Protein AF-A0A7W0L2Y2-F1 (afdb_monomer_lite)

pLDDT: mean 75.43, std 18.87, range [36.22, 97.56]

Sequence (107 aa):
AVEHLDAATVFLNEWRYLSDDLRSDIQAKRDAYEALVRTIVADGIASGEFRADADVAMTTRLVLSAGNWVYAWYQPGGSLTSTDIGHRYTELLVRGLQNTDHSEVGS

Secondary structure (DSSP, 8-state):
--TTHHHHHHHHHHGGG--HHHHHHHHHHHHHHHHHHHHHHHHHHHHTSB-TT--HHHHHHHHHHHHHHHHHH--TTSSS-HHHHHHHHHHHHHHHHB-GGGSSS--

Radius of gyration: 17.36 Å; chains: 1; bounding box: 34×21×61 Å

Structure (mmCIF, N/CA/C/O backbone):
data_AF-A0A7W0L2Y2-F1
#
_entry.id   AF-A0A7W0L2Y2-F1
#
loop_
_atom_site.group_PDB
_atom_site.id
_atom_site.type_symbol
_atom_site.label_atom_id
_atom_site.label_alt_id
_atom_site.label_comp_id
_atom_site.label_asym_id
_atom_site.label_entity_id
_atom_site.label_seq_id
_atom_site.pdbx_PDB_ins_code
_atom_site.Cartn_x
_atom_site.Cartn_y
_atom_site.Cartn_z
_atom_site.occupancy
_atom_site.B_iso_or_equiv
_atom_site.auth_seq_id
_atom_site.auth_comp_id
_atom_site.auth_asym_id
_atom_site.auth_atom_id
_atom_site.pdbx_PDB_model_num
ATOM 1 N N . ALA A 1 1 ? 21.272 -9.434 -6.319 1.00 37.69 1 ALA A N 1
ATOM 2 C CA . ALA A 1 1 ? 20.375 -8.276 -6.106 1.00 37.69 1 ALA A CA 1
ATOM 3 C C . ALA A 1 1 ? 20.529 -7.203 -7.202 1.00 37.69 1 ALA A C 1
ATOM 5 O O . ALA A 1 1 ? 20.455 -6.021 -6.902 1.00 37.69 1 ALA A O 1
ATOM 6 N N . VAL A 1 2 ? 20.725 -7.598 -8.472 1.00 36.53 2 VAL A N 1
ATOM 7 C CA . VAL A 1 2 ? 20.902 -6.669 -9.616 1.00 36.53 2 VAL A CA 1
ATOM 8 C C . VAL A 1 2 ? 19.812 -6.865 -10.694 1.00 36.53 2 VAL A C 1
ATOM 10 O O . VAL A 1 2 ? 19.718 -6.085 -11.626 1.00 36.53 2 VAL A O 1
ATOM 13 N N . GLU A 1 3 ? 18.892 -7.821 -10.532 1.00 39.75 3 GLU A N 1
ATOM 14 C CA . GLU A 1 3 ? 17.911 -8.191 -11.574 1.00 39.75 3 GLU A CA 1
ATOM 15 C C . GLU A 1 3 ? 16.643 -7.315 -11.654 1.00 39.75 3 GLU A C 1
ATOM 17 O O . GLU A 1 3 ? 15.777 -7.571 -12.483 1.00 39.75 3 GLU A O 1
ATOM 22 N N . HIS A 1 4 ? 16.506 -6.260 -10.843 1.00 43.38 4 HIS A N 1
ATOM 23 C CA . HIS A 1 4 ? 15.297 -5.413 -10.856 1.00 43.38 4 HIS A CA 1
ATOM 24 C C . HIS A 1 4 ? 15.477 -4.044 -11.527 1.00 43.38 4 HIS A C 1
ATOM 26 O O . HIS A 1 4 ? 14.491 -3.338 -11.728 1.00 43.38 4 HIS A O 1
ATOM 32 N N . LEU A 1 5 ? 16.705 -3.665 -11.900 1.00 43.34 5 LEU A N 1
ATOM 33 C CA . LEU A 1 5 ? 16.973 -2.373 -12.545 1.00 43.34 5 LEU A CA 1
ATOM 34 C C . LEU A 1 5 ? 16.748 -2.424 -14.065 1.00 43.34 5 LEU A C 1
ATOM 36 O O . LEU A 1 5 ? 16.155 -1.495 -14.611 1.00 43.34 5 LEU A O 1
ATOM 40 N N . ASP A 1 6 ? 17.089 -3.535 -14.723 1.00 36.22 6 ASP A N 1
ATOM 41 C CA . ASP A 1 6 ? 16.880 -3.697 -16.172 1.00 36.22 6 ASP A CA 1
ATOM 42 C C . ASP A 1 6 ? 15.389 -3.718 -16.549 1.00 36.22 6 ASP A C 1
ATOM 44 O O . ASP A 1 6 ? 14.984 -3.133 -17.555 1.00 36.22 6 ASP A O 1
ATOM 48 N N . ALA A 1 7 ? 14.540 -4.301 -15.695 1.00 47.28 7 ALA A N 1
ATOM 49 C CA . ALA A 1 7 ? 13.095 -4.338 -15.912 1.00 47.28 7 ALA A CA 1
ATOM 50 C C . ALA A 1 7 ? 12.464 -2.934 -15.917 1.00 47.28 7 ALA A C 1
ATOM 52 O O . ALA A 1 7 ? 11.562 -2.672 -16.708 1.00 47.28 7 ALA A O 1
ATOM 53 N N . ALA A 1 8 ? 12.952 -2.013 -15.079 1.00 47.06 8 ALA A N 1
ATOM 54 C CA . ALA A 1 8 ? 12.427 -0.649 -15.005 1.00 47.06 8 ALA A CA 1
ATOM 55 C C . ALA A 1 8 ? 12.806 0.192 -16.239 1.00 47.06 8 ALA A C 1
ATOM 57 O O . ALA A 1 8 ? 12.007 1.008 -16.700 1.00 47.06 8 ALA A O 1
ATOM 58 N N . THR A 1 9 ? 13.997 -0.022 -16.808 1.00 41.59 9 THR A N 1
ATOM 59 C CA . THR A 1 9 ? 14.459 0.691 -18.010 1.00 41.59 9 THR A CA 1
ATOM 60 C C . THR A 1 9 ? 13.790 0.172 -19.287 1.00 41.59 9 THR A C 1
ATOM 62 O O . THR A 1 9 ? 13.411 0.975 -20.140 1.00 41.59 9 THR A O 1
ATOM 65 N N . VAL A 1 10 ? 13.564 -1.143 -19.400 1.00 45.78 10 VAL A N 1
ATOM 66 C CA . VAL A 1 10 ? 12.797 -1.742 -20.512 1.00 45.78 10 VAL A CA 1
ATOM 67 C C . VAL A 1 10 ? 11.333 -1.280 -20.481 1.00 45.78 10 VAL A C 1
ATOM 69 O O . VAL A 1 10 ? 10.790 -0.871 -21.509 1.00 45.78 10 VAL A O 1
ATOM 72 N N . PHE A 1 11 ? 10.727 -1.206 -19.290 1.00 50.81 11 PHE A N 1
ATOM 73 C CA . PHE A 1 11 ? 9.340 -0.757 -19.112 1.00 50.81 11 PHE A CA 1
ATOM 74 C C . PHE A 1 11 ? 9.088 0.676 -19.619 1.00 50.81 11 PHE A C 1
ATOM 76 O O . PHE A 1 11 ? 8.014 0.976 -20.140 1.00 50.81 11 PHE A O 1
ATOM 83 N N . LEU A 1 12 ? 10.082 1.565 -19.509 1.00 49.97 12 LEU A N 1
ATOM 84 C CA . LEU A 1 12 ? 9.968 2.961 -19.947 1.00 49.97 12 LEU A CA 1
ATOM 85 C C . LEU A 1 12 ? 10.050 3.134 -21.476 1.00 49.97 12 LEU A C 1
ATOM 87 O O . LEU A 1 12 ? 9.484 4.096 -22.003 1.00 49.97 12 LEU A O 1
ATOM 91 N N . ASN A 1 13 ? 10.701 2.215 -22.199 1.00 43.84 13 ASN A N 1
ATOM 92 C CA . ASN A 1 13 ? 10.844 2.289 -23.660 1.00 43.84 13 ASN A CA 1
ATOM 93 C C . ASN A 1 13 ? 9.744 1.532 -24.428 1.00 43.84 13 ASN A C 1
ATOM 95 O O . ASN A 1 13 ? 9.361 1.962 -25.518 1.00 43.84 13 ASN A O 1
ATOM 99 N N . GLU A 1 14 ? 9.189 0.454 -23.869 1.00 43.88 14 GLU A N 1
ATOM 100 C CA . GLU A 1 14 ? 8.222 -0.412 -24.567 1.00 43.88 14 GLU A CA 1
ATOM 101 C C . GLU A 1 14 ? 6.756 0.038 -24.451 1.00 43.88 14 GLU A C 1
ATOM 103 O O . GLU A 1 14 ? 5.920 -0.383 -25.250 1.00 43.88 14 GLU A O 1
ATOM 108 N N . TRP A 1 15 ? 6.426 0.965 -23.540 1.00 48.53 15 TRP A N 1
ATOM 109 C CA . TRP A 1 15 ? 5.045 1.439 -23.333 1.00 48.53 15 TRP A CA 1
ATOM 110 C C . TRP A 1 15 ? 4.394 2.042 -24.595 1.00 48.53 15 TRP A C 1
ATOM 112 O O . TRP A 1 15 ? 3.175 2.013 -24.757 1.00 48.53 15 TRP A O 1
ATOM 122 N N . ARG A 1 16 ? 5.200 2.575 -25.523 1.00 46.00 16 ARG A N 1
ATOM 123 C CA . ARG A 1 16 ? 4.723 3.135 -26.803 1.00 46.00 16 ARG A CA 1
ATOM 124 C C . ARG A 1 16 ? 4.432 2.074 -27.877 1.00 46.00 16 ARG A C 1
ATOM 126 O O . ARG A 1 16 ? 3.865 2.430 -28.905 1.00 46.00 16 ARG A O 1
ATOM 133 N N . TYR A 1 17 ? 4.783 0.808 -27.639 1.00 48.59 17 TYR A N 1
ATOM 134 C CA . TYR A 1 17 ? 4.683 -0.299 -28.602 1.00 48.59 17 TYR A CA 1
ATOM 135 C C . TYR A 1 17 ? 3.800 -1.466 -28.124 1.00 48.59 17 TYR A C 1
ATOM 137 O O . TYR A 1 17 ? 3.795 -2.522 -28.751 1.00 48.59 17 TYR A O 1
ATOM 145 N N . LEU A 1 18 ? 3.044 -1.295 -27.032 1.00 52.59 18 LEU A N 1
ATOM 146 C CA . LEU A 1 18 ? 2.223 -2.358 -26.446 1.00 52.59 18 LEU A CA 1
ATOM 147 C C . LEU A 1 18 ? 1.112 -2.799 -27.420 1.00 52.59 18 LEU A C 1
ATOM 149 O O . LEU A 1 18 ? 0.125 -2.082 -27.610 1.00 52.59 18 LEU A O 1
ATOM 153 N N . SER A 1 19 ? 1.272 -3.986 -28.010 1.00 60.53 19 SER A N 1
ATOM 154 C CA . SER A 1 19 ? 0.197 -4.727 -28.678 1.00 60.53 19 SER A CA 1
ATOM 155 C C . SER A 1 19 ? -0.965 -4.978 -27.705 1.00 60.53 19 SER A C 1
ATOM 157 O O . SER A 1 19 ? -0.782 -4.962 -26.485 1.00 60.53 19 SER A O 1
ATOM 159 N N . ASP A 1 20 ? -2.178 -5.194 -28.223 1.00 60.38 20 ASP A N 1
ATOM 160 C CA . ASP A 1 20 ? -3.381 -5.340 -27.386 1.00 60.38 20 ASP A CA 1
ATOM 161 C C . ASP A 1 20 ? -3.279 -6.496 -26.365 1.00 60.38 20 ASP A C 1
ATOM 163 O O . ASP A 1 20 ? -3.777 -6.362 -25.245 1.00 60.38 20 ASP A O 1
ATOM 167 N N . ASP A 1 21 ? -2.539 -7.564 -26.682 1.00 61.78 21 ASP A N 1
ATOM 168 C CA . ASP A 1 21 ? -2.272 -8.684 -25.764 1.00 61.78 21 ASP A CA 1
ATOM 169 C C . ASP A 1 21 ? -1.443 -8.251 -24.543 1.00 61.78 21 ASP A C 1
ATOM 171 O O . ASP A 1 21 ? -1.770 -8.568 -23.398 1.00 61.78 21 ASP A O 1
ATOM 175 N N . LEU A 1 22 ? -0.416 -7.425 -24.760 1.00 63.56 22 LEU A N 1
ATOM 176 C CA . LEU A 1 22 ? 0.446 -6.934 -23.686 1.00 63.56 22 LEU A CA 1
ATOM 177 C C . LEU A 1 22 ? -0.298 -5.938 -22.779 1.00 63.56 22 LEU A C 1
ATOM 179 O O . LEU A 1 22 ? -0.010 -5.838 -21.585 1.00 63.56 22 LEU A O 1
ATOM 183 N N . ARG A 1 23 ? -1.310 -5.239 -23.315 1.00 64.69 23 ARG A N 1
ATOM 184 C CA . ARG A 1 23 ? -2.211 -4.383 -22.529 1.00 64.69 23 ARG A CA 1
ATOM 185 C C . ARG A 1 23 ? -3.073 -5.204 -21.567 1.00 64.69 23 ARG A C 1
ATOM 187 O O . ARG A 1 23 ? -3.219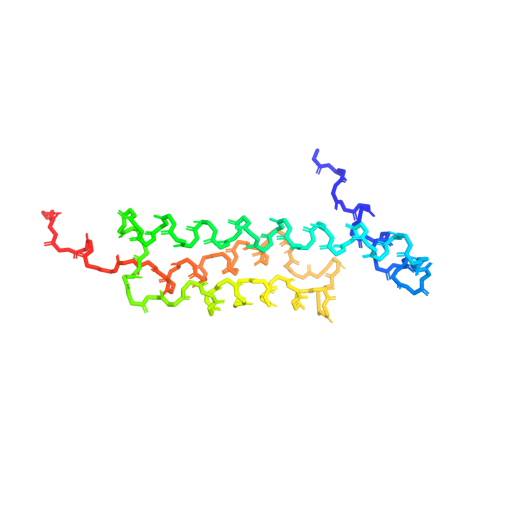 -4.795 -20.416 1.00 64.69 23 ARG A O 1
ATOM 194 N N . SER A 1 24 ? -3.611 -6.340 -22.016 1.00 71.69 24 SER A N 1
ATOM 195 C CA . SER A 1 24 ? -4.405 -7.244 -21.172 1.00 71.69 24 SER A CA 1
ATOM 196 C C . SER A 1 24 ? -3.571 -7.811 -20.019 1.00 71.69 24 SER A C 1
ATOM 198 O O . SER A 1 24 ? -3.990 -7.753 -18.863 1.00 71.69 24 SER A O 1
ATOM 200 N N . ASP A 1 25 ? -2.348 -8.261 -20.304 1.00 70.00 25 ASP A N 1
ATOM 201 C CA . ASP A 1 25 ? -1.441 -8.799 -19.282 1.00 70.00 25 ASP A CA 1
ATOM 202 C C . ASP A 1 25 ? -1.023 -7.745 -18.248 1.00 70.00 25 ASP A C 1
ATOM 204 O O . ASP A 1 25 ? -0.957 -8.019 -17.045 1.00 70.00 25 ASP A O 1
ATOM 208 N N . ILE A 1 26 ? -0.753 -6.514 -18.692 1.00 71.06 26 ILE A N 1
ATOM 209 C CA . ILE A 1 26 ? -0.442 -5.395 -17.794 1.00 71.06 26 ILE A CA 1
ATOM 210 C C . ILE A 1 26 ? -1.659 -5.034 -16.937 1.00 71.06 26 ILE A C 1
ATOM 212 O O . ILE A 1 26 ? -1.496 -4.761 -15.746 1.00 71.06 26 ILE A O 1
ATOM 216 N N . GLN A 1 27 ? -2.867 -5.045 -17.507 1.00 74.19 27 GLN A N 1
ATOM 217 C CA . GLN A 1 27 ? -4.093 -4.782 -16.756 1.00 74.19 27 GLN A CA 1
ATOM 218 C C . GLN A 1 27 ? -4.318 -5.847 -15.678 1.00 74.19 27 GLN A C 1
ATOM 220 O O . GLN A 1 27 ? -4.501 -5.494 -14.518 1.00 74.19 27 GLN A O 1
ATOM 225 N N . ALA A 1 28 ? -4.183 -7.132 -16.013 1.00 75.62 28 ALA A N 1
ATOM 226 C CA . ALA A 1 28 ? -4.329 -8.221 -15.048 1.00 75.62 28 ALA A CA 1
ATOM 227 C C . ALA A 1 28 ? -3.328 -8.111 -13.882 1.00 75.62 28 ALA A C 1
ATOM 229 O O . ALA A 1 28 ? -3.688 -8.305 -12.720 1.00 75.62 28 ALA A O 1
ATOM 230 N N . LYS A 1 29 ? -2.071 -7.740 -14.167 1.00 76.31 29 LYS A N 1
ATOM 231 C CA . LYS A 1 29 ? -1.057 -7.491 -13.127 1.00 76.31 29 LYS A CA 1
ATOM 232 C C . LYS A 1 29 ? -1.413 -6.296 -12.241 1.00 76.31 29 LYS A C 1
ATOM 234 O O . LYS A 1 29 ? -1.189 -6.355 -11.033 1.00 76.31 29 LYS A O 1
ATOM 239 N N . ARG A 1 30 ? -1.965 -5.226 -12.821 1.00 79.25 30 ARG A N 1
ATOM 240 C CA . ARG A 1 30 ? -2.439 -4.053 -12.069 1.00 79.25 30 ARG A CA 1
ATOM 241 C C . ARG A 1 30 ? -3.605 -4.407 -11.155 1.00 79.25 30 ARG A C 1
ATOM 243 O O . ARG A 1 30 ? -3.561 -4.042 -9.986 1.00 79.25 30 ARG A O 1
ATOM 250 N N . ASP A 1 31 ? -4.577 -5.161 -11.657 1.00 83.31 31 ASP A N 1
ATOM 251 C CA . ASP A 1 31 ? -5.749 -5.582 -10.886 1.00 83.31 31 ASP A CA 1
ATOM 252 C C . ASP A 1 31 ? -5.343 -6.487 -9.714 1.00 83.31 31 ASP A C 1
ATOM 254 O O . ASP A 1 31 ? -5.799 -6.295 -8.587 1.00 83.31 31 ASP A O 1
ATOM 258 N N . ALA A 1 32 ? -4.420 -7.428 -9.950 1.00 84.56 32 ALA A N 1
ATOM 259 C CA . ALA A 1 32 ? -3.870 -8.280 -8.898 1.00 84.56 32 ALA A CA 1
ATOM 260 C C . ALA A 1 32 ? -3.116 -7.469 -7.828 1.00 84.56 32 ALA A C 1
ATOM 262 O O . ALA A 1 32 ? -3.257 -7.735 -6.633 1.00 84.56 32 ALA A O 1
ATOM 263 N N . TYR A 1 33 ? -2.338 -6.464 -8.242 1.00 83.38 33 TYR A N 1
ATOM 264 C CA . TYR A 1 33 ? -1.614 -5.598 -7.314 1.00 83.38 33 TYR A CA 1
ATOM 265 C C . TYR A 1 33 ? -2.561 -4.704 -6.500 1.00 83.38 33 TYR A C 1
ATOM 267 O O . TYR A 1 33 ? -2.396 -4.590 -5.287 1.00 83.38 33 TYR A O 1
ATOM 275 N N . GLU A 1 34 ? -3.593 -4.128 -7.127 1.00 89.19 34 GLU A N 1
ATOM 276 C CA . GLU A 1 34 ? -4.638 -3.384 -6.415 1.00 89.19 34 GLU A CA 1
ATOM 277 C C . GLU A 1 34 ? -5.349 -4.268 -5.386 1.00 89.19 34 GLU A C 1
ATOM 279 O O . GLU A 1 34 ? -5.535 -3.845 -4.243 1.00 89.19 34 GLU A O 1
ATOM 284 N N . ALA A 1 35 ? -5.727 -5.490 -5.770 1.00 91.88 35 ALA A N 1
ATOM 285 C CA . ALA A 1 35 ? -6.388 -6.428 -4.871 1.00 91.88 35 ALA A CA 1
ATOM 286 C C . ALA A 1 35 ? -5.522 -6.738 -3.642 1.00 91.88 35 ALA A C 1
ATOM 288 O O . ALA A 1 35 ? -6.022 -6.703 -2.520 1.00 91.88 35 ALA A O 1
ATOM 289 N N . LEU A 1 36 ? -4.218 -6.955 -3.838 1.00 93.88 36 LEU A N 1
ATOM 290 C CA . LEU A 1 36 ? -3.277 -7.199 -2.747 1.00 93.88 36 LEU A CA 1
ATOM 291 C C . LEU A 1 36 ? -3.180 -6.006 -1.786 1.00 93.88 36 LEU A C 1
ATOM 293 O O . LEU A 1 36 ? -3.276 -6.188 -0.573 1.00 93.88 36 LEU A O 1
ATOM 297 N N . VAL A 1 37 ? -3.042 -4.781 -2.304 1.00 92.69 37 VAL A N 1
ATOM 298 C CA . VAL A 1 37 ? -2.999 -3.572 -1.462 1.00 92.69 37 VAL A CA 1
ATOM 299 C C . VAL A 1 37 ? -4.310 -3.400 -0.695 1.00 92.69 37 VAL A C 1
ATOM 301 O O . VAL A 1 37 ? -4.293 -3.095 0.496 1.00 92.69 37 VAL A O 1
ATOM 304 N N . ARG A 1 38 ? -5.448 -3.647 -1.350 1.00 96.25 38 ARG A N 1
ATOM 305 C CA . ARG A 1 38 ? -6.766 -3.579 -0.715 1.00 96.25 38 ARG A CA 1
ATOM 306 C C . ARG A 1 38 ? -6.884 -4.550 0.457 1.00 96.25 38 ARG A C 1
ATOM 308 O O . ARG A 1 38 ? -7.381 -4.153 1.509 1.00 96.25 38 ARG A O 1
ATOM 315 N N . THR A 1 39 ? -6.423 -5.788 0.282 1.00 97.56 39 THR A N 1
ATOM 316 C CA . THR A 1 39 ? -6.399 -6.796 1.349 1.00 97.56 39 THR A CA 1
ATOM 317 C C . THR A 1 39 ? -5.535 -6.339 2.518 1.00 97.56 39 THR A C 1
ATOM 319 O O . THR A 1 39 ? -6.020 -6.340 3.639 1.00 97.56 39 THR A O 1
ATOM 322 N N . ILE A 1 40 ? -4.319 -5.840 2.270 1.00 95.62 40 ILE A N 1
ATOM 323 C CA . ILE A 1 40 ? -3.427 -5.344 3.335 1.00 95.62 40 ILE A CA 1
ATOM 324 C C . ILE A 1 40 ? -4.093 -4.236 4.161 1.00 95.62 40 ILE A C 1
ATOM 326 O O . ILE A 1 40 ? -4.008 -4.236 5.387 1.00 95.62 40 ILE A O 1
ATOM 330 N N . VAL A 1 41 ? -4.767 -3.289 3.503 1.00 95.75 41 VAL A N 1
ATOM 331 C CA . VAL A 1 41 ? -5.462 -2.198 4.202 1.00 95.75 41 VAL A CA 1
ATOM 332 C C . VAL A 1 41 ? -6.631 -2.732 5.031 1.00 95.75 41 VAL A C 1
ATOM 334 O O . VAL A 1 41 ? -6.792 -2.328 6.179 1.00 95.75 41 VAL A O 1
ATOM 337 N N . ALA A 1 42 ? -7.437 -3.638 4.472 1.00 97.06 42 ALA A N 1
ATOM 338 C CA . ALA A 1 42 ? -8.565 -4.234 5.183 1.00 97.06 42 ALA A CA 1
ATOM 339 C C . ALA A 1 42 ? -8.111 -5.066 6.394 1.00 97.06 42 ALA A C 1
ATOM 341 O O . ALA A 1 42 ? -8.683 -4.930 7.474 1.00 97.06 42 ALA A O 1
ATOM 342 N N . ASP A 1 43 ? -7.062 -5.870 6.226 1.00 97.31 43 ASP A N 1
ATOM 343 C CA . ASP A 1 43 ? -6.502 -6.712 7.281 1.00 97.31 43 ASP A CA 1
ATOM 344 C C . ASP A 1 43 ? -5.911 -5.861 8.408 1.00 97.31 43 ASP A C 1
ATOM 346 O O . ASP A 1 43 ? -6.196 -6.128 9.572 1.00 97.31 43 ASP A O 1
ATOM 350 N N . GLY A 1 44 ? -5.176 -4.791 8.081 1.00 95.44 44 GLY A N 1
ATOM 351 C CA . GLY A 1 44 ? -4.630 -3.873 9.084 1.00 95.44 44 GLY A CA 1
ATOM 352 C C . GLY A 1 44 ? -5.711 -3.133 9.880 1.00 95.44 44 GLY A C 1
ATOM 353 O O . GLY A 1 44 ? -5.544 -2.884 11.071 1.00 95.44 44 GLY A O 1
ATOM 354 N N . ILE A 1 45 ? -6.853 -2.815 9.260 1.00 96.25 45 ILE A N 1
ATOM 355 C CA . ILE A 1 45 ? -8.014 -2.264 9.979 1.00 96.25 45 ILE A CA 1
ATOM 356 C C . ILE A 1 45 ? -8.632 -3.332 10.890 1.00 96.25 45 ILE A C 1
ATOM 358 O O . ILE A 1 45 ? -8.937 -3.057 12.048 1.00 96.25 45 ILE A O 1
ATOM 362 N N . ALA A 1 46 ? -8.805 -4.557 10.386 1.00 96.38 46 ALA A N 1
ATOM 363 C CA . ALA A 1 46 ? -9.390 -5.660 11.145 1.00 96.38 46 ALA A CA 1
ATOM 364 C C . ALA A 1 46 ? -8.516 -6.099 12.335 1.00 96.38 46 ALA A C 1
ATOM 366 O O . ALA A 1 46 ? -9.057 -6.503 13.365 1.00 96.38 46 ALA A O 1
ATOM 367 N N . SER A 1 47 ? -7.188 -6.004 12.215 1.00 96.19 47 SER A N 1
ATOM 368 C CA . SER A 1 47 ? -6.234 -6.292 13.293 1.00 96.19 47 SER A CA 1
ATOM 369 C C . SER A 1 47 ? -6.065 -5.137 14.286 1.00 96.19 47 SER A C 1
ATOM 371 O O . SER A 1 47 ? -5.483 -5.336 15.352 1.00 96.19 47 SER A O 1
ATOM 373 N N . GLY A 1 48 ? -6.581 -3.945 13.967 1.00 94.56 48 GLY A N 1
ATOM 374 C CA . GLY A 1 48 ? -6.427 -2.733 14.775 1.00 94.56 48 GLY A CA 1
ATOM 375 C C . GLY A 1 48 ? -5.076 -2.027 14.611 1.00 94.56 48 GLY A C 1
ATOM 376 O O . GLY A 1 48 ? -4.835 -1.025 15.286 1.00 94.56 48 GLY A O 1
ATOM 377 N N . GLU A 1 49 ? -4.209 -2.507 13.714 1.00 94.50 49 GLU A N 1
ATOM 378 C CA . GLU A 1 49 ? -2.934 -1.864 13.366 1.00 94.50 49 GLU A CA 1
ATOM 379 C C . GLU A 1 49 ? -3.146 -0.539 12.616 1.00 94.50 49 GLU A C 1
ATOM 381 O O . GLU A 1 49 ? -2.387 0.420 12.797 1.00 94.50 49 GLU A O 1
ATOM 386 N N . PHE A 1 50 ? -4.200 -0.469 11.798 1.00 95.62 50 PHE A N 1
ATOM 387 C CA . PHE A 1 50 ? -4.642 0.739 11.110 1.00 95.62 50 PHE A CA 1
ATOM 388 C C . PHE A 1 50 ? -5.924 1.304 11.721 1.00 95.62 50 PHE A C 1
ATOM 390 O O . PHE A 1 50 ? -6.761 0.590 12.269 1.00 95.62 50 PHE A O 1
ATOM 397 N N . ARG A 1 51 ? -6.076 2.624 11.60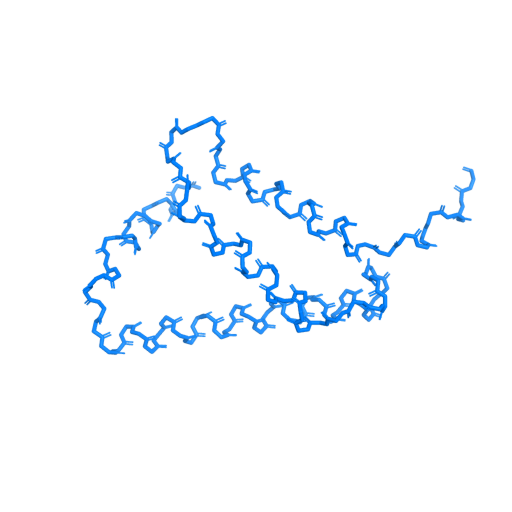4 1.00 94.69 51 ARG A N 1
ATOM 398 C CA . ARG A 1 51 ? -7.229 3.385 12.093 1.00 94.69 51 ARG A CA 1
ATOM 399 C C . ARG A 1 51 ? -8.553 2.856 11.521 1.00 94.69 51 ARG A C 1
ATOM 401 O O . ARG A 1 51 ? -8.695 2.676 10.311 1.00 94.69 51 ARG A O 1
ATOM 408 N N . ALA A 1 52 ? -9.541 2.654 12.392 1.00 94.50 52 ALA A N 1
ATOM 409 C CA . ALA A 1 52 ? -10.827 2.048 12.032 1.00 94.50 52 ALA A CA 1
ATOM 410 C C . ALA A 1 52 ? -11.705 2.917 11.109 1.00 94.50 52 ALA A C 1
ATOM 412 O O . ALA A 1 52 ? -12.623 2.411 10.470 1.00 94.50 52 ALA A O 1
ATOM 413 N N . ASP A 1 53 ? -11.435 4.220 11.038 1.00 94.25 53 ASP A N 1
ATOM 414 C CA . ASP A 1 53 ? -12.138 5.181 10.185 1.00 94.25 53 ASP A CA 1
ATOM 415 C C . ASP A 1 53 ? -11.477 5.376 8.806 1.00 94.25 53 ASP A C 1
ATOM 417 O O . ASP A 1 53 ? -11.950 6.188 8.008 1.00 94.25 53 ASP A O 1
ATOM 421 N N . ALA A 1 54 ? -10.399 4.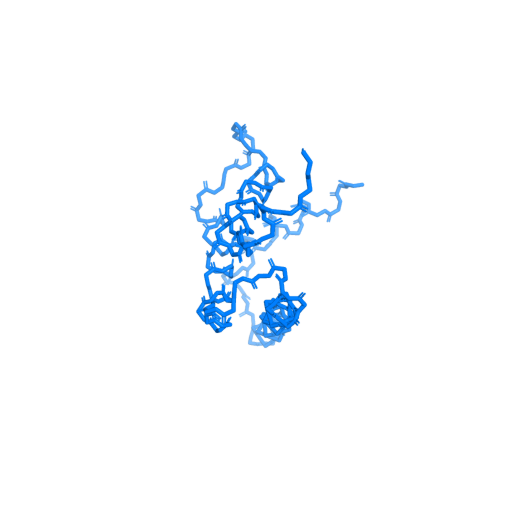647 8.493 1.00 94.44 54 ALA A N 1
ATOM 422 C CA . ALA A 1 54 ? -9.808 4.676 7.159 1.00 94.44 54 ALA A CA 1
ATOM 423 C C . ALA A 1 54 ? -10.739 4.025 6.122 1.00 94.44 54 ALA A C 1
ATOM 425 O O . ALA A 1 54 ? -11.129 2.865 6.241 1.00 94.44 54 ALA A O 1
ATOM 426 N N . ASP A 1 55 ? -11.021 4.743 5.033 1.00 95.81 55 ASP A N 1
ATOM 427 C CA . ASP A 1 55 ? -11.702 4.162 3.877 1.00 95.81 55 ASP A CA 1
ATOM 428 C C . ASP A 1 55 ? -10.725 3.288 3.075 1.00 95.81 55 ASP A C 1
ATOM 430 O O . ASP A 1 55 ? -9.742 3.773 2.504 1.00 95.81 55 ASP A O 1
ATOM 434 N N . VAL A 1 56 ? -11.000 1.983 3.018 1.00 95.75 56 VAL A N 1
ATOM 435 C CA . VAL A 1 56 ? -10.147 0.988 2.349 1.00 95.75 56 VAL A CA 1
ATOM 436 C C . VAL A 1 56 ? -9.886 1.352 0.885 1.00 95.75 56 VAL A C 1
ATOM 438 O O . VAL A 1 56 ? -8.755 1.252 0.401 1.00 95.75 56 VAL A O 1
ATOM 441 N N . ALA A 1 57 ? -10.915 1.786 0.156 1.00 93.62 57 ALA A N 1
ATOM 442 C CA . ALA A 1 57 ? -10.811 2.042 -1.274 1.00 93.62 57 ALA A CA 1
ATOM 443 C C . ALA A 1 57 ? -10.038 3.338 -1.561 1.00 93.62 57 ALA A C 1
ATOM 445 O O . ALA A 1 57 ? -9.234 3.390 -2.493 1.00 93.62 57 ALA A O 1
ATOM 446 N N . MET A 1 58 ? -10.258 4.389 -0.773 1.00 94.81 58 MET A N 1
ATOM 447 C CA . MET A 1 58 ? -9.522 5.648 -0.858 1.00 94.81 58 MET A CA 1
ATOM 448 C C . MET A 1 58 ? -8.046 5.439 -0.516 1.00 94.81 58 MET A C 1
ATOM 450 O O . MET A 1 58 ? -7.180 5.862 -1.281 1.00 94.81 58 MET A O 1
ATOM 454 N N . THR A 1 59 ? -7.758 4.724 0.573 1.00 94.62 59 THR A N 1
ATOM 455 C CA . THR A 1 59 ? -6.390 4.406 1.000 1.00 94.62 59 THR A CA 1
ATOM 456 C C . THR A 1 59 ? -5.652 3.583 -0.053 1.00 94.62 59 THR A C 1
ATOM 458 O O . THR A 1 59 ? -4.532 3.925 -0.425 1.00 94.62 59 THR A O 1
ATOM 461 N N . THR A 1 60 ? -6.298 2.558 -0.616 1.00 93.06 60 THR A N 1
ATOM 462 C CA . THR A 1 60 ? -5.716 1.749 -1.701 1.00 93.06 60 THR A CA 1
ATOM 463 C C . THR A 1 60 ? -5.326 2.624 -2.895 1.00 93.06 60 THR A C 1
ATOM 465 O O . THR A 1 60 ? -4.198 2.554 -3.383 1.00 93.06 60 THR A O 1
ATOM 468 N N . ARG A 1 61 ? -6.223 3.517 -3.340 1.00 91.06 61 ARG A N 1
ATOM 469 C CA . ARG A 1 61 ? -5.945 4.439 -4.456 1.00 91.06 61 ARG A CA 1
ATOM 470 C C . ARG A 1 61 ? -4.804 5.402 -4.145 1.00 91.06 61 ARG A C 1
ATOM 472 O O . ARG A 1 61 ? -4.011 5.689 -5.040 1.00 91.06 61 ARG A O 1
ATOM 479 N N . LEU A 1 62 ? -4.705 5.890 -2.909 1.00 90.62 62 LEU A N 1
ATOM 480 C CA . LEU A 1 62 ? -3.617 6.767 -2.477 1.00 90.62 62 LEU A CA 1
ATOM 481 C C . LEU A 1 62 ? -2.261 6.055 -2.566 1.00 90.62 62 LEU A C 1
ATOM 483 O O . LEU A 1 62 ? -1.334 6.598 -3.166 1.00 90.62 62 LEU A O 1
ATOM 487 N N . VAL A 1 63 ? -2.166 4.832 -2.034 1.00 89.31 63 VAL A N 1
ATOM 488 C CA . VAL A 1 63 ? -0.945 4.010 -2.086 1.00 89.31 63 VAL A CA 1
ATOM 489 C C . VAL A 1 63 ? -0.516 3.765 -3.536 1.00 89.31 63 VAL A C 1
ATOM 491 O O . VAL A 1 63 ? 0.637 4.010 -3.895 1.00 89.31 63 VAL A O 1
ATOM 494 N N . LEU A 1 64 ? -1.452 3.362 -4.402 1.00 86.19 64 LEU A N 1
ATOM 495 C CA . LEU A 1 64 ? -1.169 3.134 -5.822 1.00 86.19 64 LEU A CA 1
ATOM 496 C C . LEU A 1 64 ? -0.763 4.420 -6.554 1.00 86.19 64 LEU A C 1
ATOM 498 O O . LEU A 1 64 ? 0.141 4.398 -7.387 1.00 86.19 64 LEU A O 1
ATOM 502 N N . SER A 1 65 ? -1.395 5.551 -6.235 1.00 84.81 65 SER A N 1
ATOM 503 C CA . SER A 1 65 ? -1.068 6.851 -6.835 1.00 84.81 65 SER A CA 1
ATOM 504 C C . SER A 1 65 ? 0.332 7.321 -6.446 1.00 84.81 65 SER A C 1
ATOM 506 O O . SER A 1 65 ? 1.057 7.835 -7.297 1.00 84.81 65 SER A O 1
ATOM 508 N N . ALA A 1 66 ? 0.735 7.102 -5.190 1.00 82.19 66 ALA A N 1
ATOM 509 C CA . ALA A 1 66 ? 2.076 7.424 -4.715 1.00 82.19 66 ALA A CA 1
ATOM 510 C C . ALA A 1 66 ? 3.148 6.643 -5.489 1.00 82.19 66 ALA A C 1
ATOM 512 O O . ALA A 1 66 ? 4.096 7.250 -5.979 1.00 82.19 66 ALA A O 1
ATOM 513 N N . GLY A 1 67 ? 2.965 5.330 -5.671 1.00 73.69 67 GLY A N 1
ATOM 514 C CA . GLY A 1 67 ? 3.885 4.497 -6.454 1.00 73.69 67 GLY A CA 1
ATOM 515 C C . GLY A 1 67 ? 3.893 4.850 -7.943 1.00 73.69 67 GLY A C 1
ATOM 516 O O . GLY A 1 67 ? 4.959 4.981 -8.544 1.00 73.69 67 GLY A O 1
ATOM 517 N N . ASN A 1 68 ? 2.712 5.079 -8.525 1.00 73.62 68 ASN A N 1
ATOM 518 C CA . ASN A 1 68 ? 2.592 5.489 -9.920 1.00 73.62 68 ASN A CA 1
ATOM 519 C C . ASN A 1 68 ? 3.304 6.820 -10.168 1.00 73.62 68 ASN A C 1
ATOM 521 O O . ASN A 1 68 ? 3.987 6.951 -11.164 1.00 73.62 68 ASN A O 1
ATOM 525 N N . TRP A 1 69 ? 3.234 7.817 -9.292 1.00 74.19 69 TRP A N 1
ATOM 526 C CA . TRP A 1 69 ? 3.842 9.109 -9.626 1.00 74.19 69 TRP A CA 1
ATOM 527 C C . TRP A 1 69 ? 5.380 9.088 -9.672 1.00 74.19 69 TRP A C 1
ATOM 529 O O . TRP A 1 69 ? 5.972 9.919 -10.358 1.00 74.19 69 TRP A O 1
ATOM 539 N N . VAL A 1 70 ? 6.044 8.134 -9.004 1.00 69.75 70 VAL A N 1
ATOM 540 C CA . VAL A 1 70 ? 7.518 8.068 -8.925 1.00 69.75 70 VAL A CA 1
ATOM 541 C C . VAL A 1 70 ? 8.175 8.011 -10.309 1.00 69.75 70 VAL A C 1
ATOM 543 O O . VAL A 1 70 ? 9.184 8.682 -10.519 1.00 69.75 70 VAL A O 1
ATOM 546 N N . TYR A 1 71 ? 7.595 7.305 -11.290 1.00 64.25 71 TYR A N 1
ATOM 547 C CA . TYR A 1 71 ? 8.189 7.221 -12.635 1.00 64.25 71 TYR A CA 1
ATOM 548 C C . TYR A 1 71 ? 8.259 8.579 -13.349 1.00 64.25 71 TYR A C 1
ATOM 550 O O . TYR A 1 71 ? 9.080 8.754 -14.245 1.00 64.25 71 TYR A O 1
ATOM 558 N N . ALA A 1 72 ? 7.387 9.528 -12.993 1.00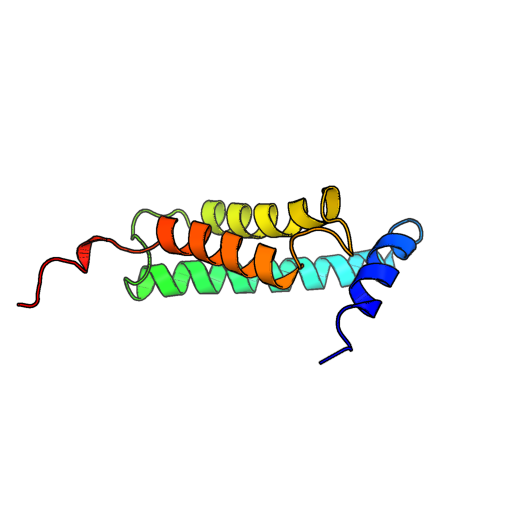 67.00 72 ALA A N 1
ATOM 559 C CA . ALA A 1 72 ? 7.271 10.799 -13.700 1.00 67.00 72 ALA A CA 1
ATOM 560 C C . ALA A 1 72 ? 8.424 11.764 -13.381 1.00 67.00 72 ALA A C 1
ATOM 562 O O . ALA A 1 72 ? 8.683 12.682 -14.157 1.00 67.00 72 ALA A O 1
ATOM 563 N N . TRP A 1 73 ? 9.109 11.573 -12.251 1.00 70.62 73 TRP A N 1
ATOM 564 C CA . TRP A 1 73 ? 10.140 12.494 -11.762 1.00 70.62 73 TRP A CA 1
ATOM 565 C C . TRP A 1 73 ? 11.411 11.804 -11.252 1.00 70.62 73 TRP A C 1
ATOM 567 O O . TRP A 1 73 ? 12.409 12.487 -11.018 1.00 70.62 73 TRP A O 1
ATOM 577 N N . TYR A 1 74 ? 11.413 10.478 -11.077 1.00 71.75 74 TYR A N 1
ATOM 578 C CA . TYR A 1 74 ? 12.596 9.743 -10.639 1.00 71.75 74 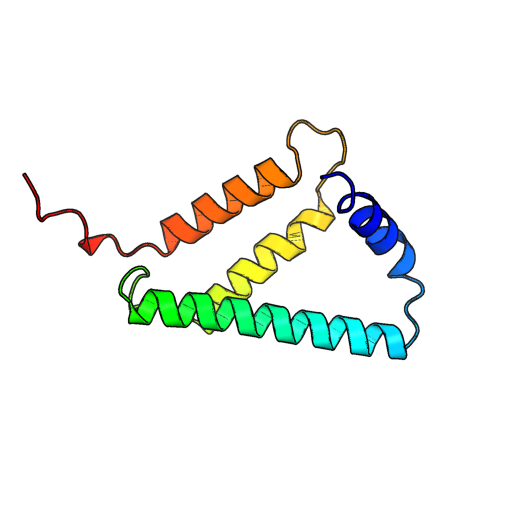TYR A CA 1
ATOM 579 C C . TYR A 1 74 ? 13.737 9.857 -11.657 1.00 71.75 74 TYR A C 1
ATOM 581 O O . TYR A 1 74 ? 13.569 9.551 -12.837 1.00 71.75 74 TYR A O 1
ATOM 589 N N . GLN A 1 75 ? 14.915 10.268 -11.183 1.00 74.44 75 GLN A N 1
ATOM 590 C CA . GLN A 1 75 ? 16.128 10.360 -11.993 1.00 74.44 75 GLN A CA 1
ATOM 591 C C . GLN A 1 75 ? 17.171 9.340 -11.515 1.00 74.44 75 GLN A C 1
ATOM 593 O O . GLN A 1 75 ? 17.715 9.495 -10.416 1.00 74.44 75 GLN A O 1
ATOM 598 N N . PRO A 1 76 ? 17.485 8.309 -12.324 1.00 72.81 76 PRO A N 1
ATOM 599 C CA . PRO A 1 76 ? 18.588 7.397 -12.038 1.00 72.81 76 PRO A CA 1
ATOM 600 C C . PRO A 1 76 ? 19.910 8.166 -11.875 1.00 72.81 76 PRO A C 1
ATOM 602 O O . PRO A 1 76 ? 20.251 8.996 -12.713 1.00 72.81 76 PRO A O 1
ATOM 605 N N . GLY A 1 77 ? 20.649 7.905 -10.792 1.00 72.19 77 GLY A N 1
ATOM 606 C CA . GLY A 1 77 ? 21.895 8.619 -10.467 1.00 72.19 77 GLY A CA 1
ATOM 607 C C . GLY A 1 77 ? 21.710 9.956 -9.734 1.00 72.19 77 GLY A C 1
ATOM 608 O O . GLY A 1 77 ? 22.695 10.643 -9.471 1.00 72.19 77 GLY A O 1
ATOM 609 N N . GLY A 1 78 ? 20.472 10.325 -9.389 1.00 77.88 78 GLY A N 1
ATOM 610 C CA . GLY A 1 78 ? 20.181 11.441 -8.491 1.00 77.88 78 GLY A CA 1
ATOM 611 C C . GLY A 1 78 ? 20.560 11.159 -7.030 1.00 77.88 78 GLY A C 1
ATOM 612 O O . GLY A 1 78 ? 21.072 10.097 -6.681 1.00 77.88 78 GLY A O 1
ATOM 613 N N . SER A 1 79 ? 20.272 12.118 -6.148 1.00 83.88 79 SER A N 1
ATOM 614 C CA . SER A 1 79 ? 20.618 12.040 -4.719 1.00 83.88 79 SER A CA 1
ATOM 615 C C . SER A 1 79 ? 19.823 11.004 -3.917 1.00 83.88 79 SER A C 1
ATOM 617 O O . SER A 1 79 ? 20.209 10.696 -2.792 1.00 83.88 79 SER A O 1
ATOM 619 N N . LEU A 1 80 ? 18.720 10.485 -4.464 1.00 77.94 80 LEU A N 1
ATOM 620 C CA . LEU A 1 80 ? 17.875 9.476 -3.827 1.00 77.94 80 LEU A CA 1
ATOM 621 C C . LEU A 1 80 ? 17.752 8.251 -4.726 1.00 77.94 80 LEU A C 1
ATOM 623 O O . LEU A 1 80 ? 17.420 8.365 -5.909 1.00 77.94 80 LEU A O 1
ATOM 627 N N . THR A 1 81 ? 17.980 7.073 -4.152 1.00 82.38 81 THR A N 1
ATOM 628 C CA . THR A 1 81 ? 17.736 5.806 -4.843 1.00 82.38 81 THR A CA 1
ATOM 629 C C . THR A 1 81 ? 16.235 5.492 -4.885 1.00 82.38 81 THR A C 1
ATOM 631 O O . THR A 1 81 ? 15.444 6.036 -4.112 1.00 82.38 81 THR A O 1
ATOM 634 N N . SER A 1 82 ? 15.818 4.594 -5.783 1.00 73.56 82 SER A N 1
ATOM 635 C CA . SER A 1 82 ? 14.434 4.097 -5.826 1.00 73.56 82 SER A CA 1
ATOM 636 C C . SER A 1 82 ? 14.017 3.456 -4.496 1.00 73.56 82 SER A C 1
ATOM 638 O O . SER A 1 82 ? 12.891 3.648 -4.040 1.00 73.56 82 SER A O 1
ATOM 640 N N . THR A 1 83 ? 14.951 2.766 -3.838 1.00 78.19 83 THR A N 1
ATOM 641 C CA . THR A 1 83 ? 14.781 2.190 -2.501 1.00 78.19 83 THR A CA 1
ATOM 642 C C . THR A 1 83 ? 14.540 3.268 -1.445 1.00 78.19 83 THR A C 1
ATOM 644 O O . THR A 1 83 ? 13.582 3.160 -0.682 1.00 78.19 83 THR A O 1
ATOM 647 N N . ASP A 1 84 ? 15.335 4.345 -1.430 1.00 82.25 84 ASP A N 1
ATOM 648 C CA . ASP A 1 84 ? 15.157 5.449 -0.472 1.00 82.25 84 ASP A CA 1
ATOM 649 C C . ASP A 1 84 ? 13.781 6.104 -0.610 1.00 82.25 84 ASP A C 1
ATOM 651 O O . ASP A 1 84 ? 13.119 6.413 0.382 1.00 82.25 84 ASP A O 1
ATOM 655 N N . ILE A 1 85 ? 13.336 6.302 -1.852 1.00 83.44 85 ILE A N 1
ATOM 656 C CA . ILE A 1 85 ? 12.018 6.860 -2.159 1.00 83.44 85 ILE A CA 1
ATOM 657 C C . ILE A 1 85 ? 10.919 5.919 -1.658 1.00 83.44 85 ILE A C 1
ATOM 659 O O . ILE A 1 85 ? 9.997 6.369 -0.975 1.00 83.44 85 ILE A O 1
ATOM 663 N N . GLY A 1 86 ? 11.038 4.618 -1.940 1.00 82.94 86 GLY A N 1
ATOM 664 C CA . GLY A 1 86 ? 10.093 3.604 -1.476 1.00 82.94 86 GLY A CA 1
ATOM 665 C C . GLY A 1 86 ? 9.958 3.584 0.047 1.00 82.94 86 GLY A C 1
ATOM 666 O O . GLY A 1 86 ? 8.839 3.618 0.564 1.00 82.94 86 GLY A O 1
ATOM 667 N N . HIS A 1 87 ? 11.079 3.610 0.774 1.00 84.06 87 HIS A N 1
ATOM 668 C CA . HIS A 1 87 ? 11.071 3.648 2.238 1.00 84.06 87 HIS A CA 1
ATOM 669 C C . HIS A 1 87 ? 10.379 4.898 2.783 1.00 84.06 87 HIS A C 1
ATOM 671 O O . HIS A 1 87 ? 9.515 4.779 3.649 1.00 84.06 87 HIS A O 1
ATOM 677 N N . ARG A 1 88 ? 10.695 6.083 2.248 1.00 88.50 88 ARG A N 1
ATOM 678 C CA . ARG A 1 88 ? 10.104 7.349 2.712 1.00 88.50 88 ARG A CA 1
ATOM 679 C C . ARG A 1 88 ? 8.599 7.417 2.471 1.00 88.50 88 ARG A C 1
ATOM 681 O O . ARG A 1 88 ? 7.863 7.855 3.351 1.00 88.50 88 ARG A O 1
ATOM 688 N N . TYR A 1 89 ? 8.127 6.972 1.305 1.00 87.38 89 TYR A N 1
ATOM 689 C CA . TYR A 1 89 ? 6.688 6.913 1.038 1.00 87.38 89 TYR A CA 1
ATOM 690 C C . TYR A 1 89 ? 5.985 5.901 1.931 1.00 87.38 89 TYR A C 1
ATOM 692 O O . TYR A 1 89 ? 4.920 6.207 2.461 1.00 87.38 89 TYR A O 1
ATOM 700 N N . THR A 1 90 ? 6.585 4.726 2.121 1.00 86.94 90 THR A N 1
ATOM 701 C CA . THR A 1 90 ? 6.029 3.692 3.000 1.00 86.94 90 THR A CA 1
ATOM 702 C C . THR A 1 90 ? 5.894 4.222 4.418 1.00 86.94 90 THR A C 1
ATOM 704 O O . THR A 1 90 ? 4.822 4.128 5.003 1.00 86.94 90 THR A O 1
ATOM 707 N N . GLU A 1 91 ? 6.943 4.847 4.948 1.00 90.88 91 GLU A N 1
ATOM 708 C CA . GLU A 1 91 ? 6.921 5.443 6.279 1.00 90.88 91 GLU A CA 1
ATOM 709 C C . GLU A 1 91 ? 5.825 6.507 6.411 1.00 90.88 91 GLU A C 1
ATOM 711 O O . GLU A 1 91 ? 5.046 6.462 7.360 1.00 90.88 91 GLU A O 1
ATOM 716 N N . LEU A 1 92 ? 5.725 7.432 5.453 1.00 91.44 92 LEU A N 1
ATOM 717 C CA . LEU A 1 92 ? 4.714 8.488 5.467 1.00 91.44 92 LEU A CA 1
ATOM 718 C C . LEU A 1 92 ? 3.287 7.921 5.440 1.00 91.44 92 LEU A C 1
ATOM 720 O O . LEU A 1 92 ? 2.437 8.342 6.225 1.00 91.44 92 LEU A O 1
ATOM 724 N N . LEU A 1 93 ? 3.027 6.974 4.536 1.00 91.25 93 LEU A N 1
ATOM 725 C CA . LEU A 1 93 ? 1.709 6.372 4.351 1.00 91.25 93 LEU A CA 1
ATOM 726 C C . LEU A 1 93 ? 1.311 5.527 5.563 1.00 91.25 93 LEU A C 1
ATOM 728 O O . LEU A 1 93 ? 0.211 5.691 6.081 1.00 91.25 93 LEU A O 1
ATOM 732 N N . VAL A 1 94 ? 2.213 4.670 6.049 1.00 91.06 94 VAL A N 1
ATOM 733 C CA . VAL A 1 94 ? 1.953 3.804 7.205 1.00 91.06 94 VAL A CA 1
ATOM 734 C C . VAL A 1 94 ? 1.740 4.643 8.458 1.00 91.06 94 VAL A C 1
ATOM 736 O O . VAL A 1 94 ? 0.741 4.442 9.138 1.00 91.06 94 VAL A O 1
ATOM 739 N N . ARG A 1 95 ? 2.594 5.636 8.738 1.00 92.00 95 ARG A N 1
ATOM 740 C CA . ARG A 1 95 ? 2.401 6.534 9.891 1.00 92.00 95 ARG A CA 1
ATOM 741 C C . ARG A 1 95 ? 1.065 7.279 9.841 1.00 92.00 95 ARG A C 1
ATOM 743 O O . ARG A 1 95 ? 0.460 7.492 10.882 1.00 92.00 95 ARG A O 1
ATOM 750 N N . GLY A 1 96 ? 0.590 7.664 8.654 1.00 91.12 96 GLY A N 1
ATOM 751 C CA . GLY A 1 96 ? -0.721 8.304 8.496 1.00 91.12 96 GLY A CA 1
ATOM 752 C C . GLY A 1 96 ? -1.916 7.369 8.733 1.00 91.12 96 GLY A C 1
ATOM 753 O O . GLY A 1 96 ? -3.012 7.843 9.040 1.00 91.12 96 GLY A O 1
ATOM 754 N N . LEU A 1 97 ? -1.712 6.057 8.585 1.00 92.00 97 LEU A N 1
ATOM 755 C CA . LEU A 1 97 ? -2.732 5.020 8.762 1.00 92.00 97 LEU A CA 1
ATOM 756 C C . LEU A 1 97 ? -2.686 4.352 10.134 1.00 92.00 97 LEU A C 1
ATOM 758 O O . LEU A 1 97 ? -3.683 3.755 10.529 1.00 92.00 97 LEU A O 1
ATOM 762 N N . GLN A 1 98 ? -1.558 4.440 10.838 1.00 93.06 98 GLN A N 1
ATOM 763 C CA . GLN A 1 98 ? -1.359 3.826 12.145 1.00 93.06 98 GLN A CA 1
ATOM 764 C C . GLN A 1 98 ? -2.438 4.252 13.137 1.00 93.06 98 GLN A C 1
ATOM 766 O O . GLN A 1 98 ? -2.780 5.430 13.258 1.00 93.06 98 GLN A O 1
ATOM 771 N N . ASN A 1 99 ? -2.948 3.270 13.870 1.00 88.12 99 ASN A N 1
ATOM 772 C CA . ASN A 1 99 ? -3.833 3.518 14.990 1.00 88.12 99 ASN A CA 1
ATOM 773 C C . ASN A 1 99 ? -3.027 4.093 16.172 1.00 88.12 99 ASN A C 1
ATOM 775 O O . ASN A 1 99 ? -2.183 3.410 16.752 1.00 88.12 99 ASN A O 1
ATOM 779 N N . THR A 1 100 ? -3.259 5.361 16.520 1.00 75.62 100 THR A N 1
ATOM 780 C CA . THR A 1 100 ? -2.527 6.064 17.591 1.00 75.62 100 THR A CA 1
ATOM 781 C C . THR A 1 100 ? -3.061 5.779 18.996 1.00 75.62 100 THR A C 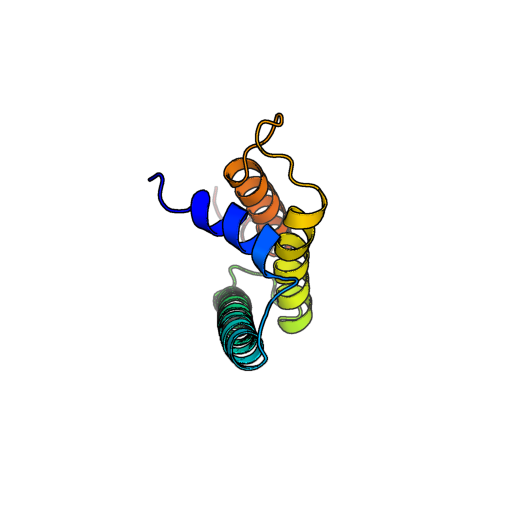1
ATOM 783 O O . THR A 1 100 ? -2.439 6.182 19.976 1.00 75.62 100 THR A O 1
ATOM 786 N N . ASP A 1 101 ? -4.165 5.041 19.124 1.00 64.44 101 ASP A N 1
ATOM 787 C CA . ASP A 1 101 ? -4.755 4.703 20.427 1.00 64.44 101 ASP A CA 1
ATOM 788 C C . ASP A 1 101 ? -3.973 3.604 21.181 1.00 64.44 101 ASP A C 1
ATOM 790 O O . ASP A 1 101 ? -4.290 3.268 22.320 1.00 64.44 101 ASP A O 1
ATOM 794 N N . HIS A 1 102 ? -2.899 3.069 20.586 1.00 54.56 102 HIS A N 1
ATOM 795 C CA . HIS A 1 102 ? -2.002 2.093 21.218 1.00 54.56 102 HIS A CA 1
ATOM 796 C C . HIS A 1 102 ? -0.894 2.701 22.097 1.00 54.56 102 HIS A C 1
ATOM 798 O O . HIS A 1 102 ? -0.099 1.958 22.672 1.00 54.56 102 HIS A O 1
ATOM 804 N N . SER A 1 103 ? -0.837 4.027 22.248 1.00 50.00 103 SER A N 1
ATOM 805 C CA . SER A 1 103 ? 0.224 4.715 22.997 1.00 50.00 103 SER A CA 1
ATOM 806 C C . SER A 1 103 ? -0.226 5.355 24.318 1.00 50.00 103 SER A C 1
ATOM 808 O O . SER A 1 103 ? 0.175 6.474 24.578 1.00 50.00 103 SER A O 1
ATOM 810 N N . GLU A 1 104 ? -1.001 4.671 25.175 1.00 49.81 104 GLU A N 1
ATOM 811 C CA . GLU A 1 104 ? -1.167 5.058 26.604 1.00 49.81 104 GLU A CA 1
ATOM 812 C C . GLU A 1 104 ? -1.426 3.877 27.575 1.00 49.81 104 GLU A C 1
ATOM 814 O O . GLU A 1 104 ? -2.086 4.033 28.601 1.00 49.81 104 GLU A O 1
ATOM 819 N N . VAL A 1 105 ? -0.885 2.676 27.332 1.00 48.50 105 VAL A N 1
ATOM 820 C CA . VAL A 1 105 ? -0.872 1.626 28.376 1.00 48.50 105 VAL A CA 1
ATOM 821 C C . VAL A 1 105 ? 0.485 0.930 28.424 1.00 48.50 105 VAL A C 1
ATOM 823 O O . VAL A 1 105 ? 0.700 -0.076 27.753 1.00 48.50 105 VAL A O 1
ATOM 826 N N . GLY A 1 106 ? 1.402 1.453 29.244 1.00 47.03 106 GLY A N 1
ATOM 827 C CA . GLY A 1 106 ? 2.617 0.723 29.619 1.00 47.03 106 GLY A CA 1
ATOM 828 C C . GLY A 1 106 ? 3.808 1.575 30.059 1.00 47.03 106 GLY A C 1
ATOM 829 O O . GLY A 1 106 ? 4.715 1.762 29.260 1.00 47.03 106 GLY A O 1
ATOM 830 N N . SER A 1 107 ? 3.795 1.954 31.348 1.00 37.34 107 SER A N 1
ATOM 831 C CA . SER A 1 107 ? 4.922 2.312 32.246 1.00 37.34 107 SER A CA 1
ATOM 832 C C . SER A 1 107 ? 5.799 3.536 31.976 1.00 37.34 107 SER A C 1
ATOM 834 O O . SER A 1 107 ? 6.539 3.574 30.975 1.00 37.34 107 SER A O 1
#

Foldseek 3Di:
DPPPPVVLVVVVPCPVPDDPVNVVVVVVVVVVLLVVQLVVLVVCCVVLQFDVPDDSNVLSVVLVVLVVCCVVDPDPPDPDDPVRSVVVVCVVSSVVGGRPVPPDDDD